Protein AF-A0A699YI08-F1 (afdb_monomer)

InterPro domains:
  IPR038052 Chaperonin-like RbcX superfamily [G3DSA:1.10.1200.210] (1-98)

Sequence (98 aa):
MYQWLFLYLKEHPIPLSGNWDEVSGEVFLRTMMSKPEETARVGHVTQELFRNATTIGVEPRALAQRIMDIRVQLSREFIQELTCVEQENSLLLRETLH

Mean predicted aligned error: 8.04 Å

Foldseek 3Di:
DVVVVVVLCVVQPQDCDDDPCRNVCVVVLVVLLPDQKDWDFDDDDPDPPCPVGDTDIDRSNVVSVVVVVVVVVVVVVVVVVVVCVVVVVVVVVVVVVD

pLDDT: mean 86.09, std 15.64, range [46.12, 98.12]

Nearest PDB structures (foldseek):
  6hix-assembly1_BL  TM=5.225E-01  e=7.111E+00  Trypanosoma brucei brucei
  6f41-assembly1_O  TM=3.293E-01  e=4.447E+00  Saccharomyces cerevisiae S288C

Secondary structure (DSSP, 8-state):
-HHHHHHHHHHSPPPSSS-HHHHTTHHHHHHHHHSPPEEEEP-----TT--S--EEEE-HHHHHHHHHHHHHHHHHHHHHHHTTHHHHHHHHHHHH--

Radius of gyration: 21.06 Å; Cα contacts (8 Å, |Δi|>4): 63; chains: 1; bounding box: 52×26×57 Å

Organism: Haematococcus lacustris (NCBI:txid44745)

Structure (mmCIF, N/CA/C/O backbone):
data_AF-A0A699YI08-F1
#
_entry.id   AF-A0A699YI08-F1
#
loop_
_atom_site.group_PDB
_atom_site.id
_atom_site.type_symbol
_atom_site.label_atom_id
_atom_site.label_alt_id
_atom_site.label_comp_id
_atom_site.label_asym_id
_atom_site.label_entity_id
_atom_site.label_seq_id
_atom_site.pdbx_PDB_ins_code
_atom_site.Cartn_x
_atom_site.Cartn_y
_atom_site.Cartn_z
_atom_site.occupancy
_atom_site.B_iso_or_equiv
_atom_site.auth_seq_id
_atom_site.auth_comp_id
_atom_site.auth_asym_id
_atom_site.auth_atom_id
_atom_site.pdbx_PDB_model_num
ATOM 1 N N . MET A 1 1 ? 17.828 3.899 -7.837 1.00 59.03 1 MET A N 1
ATOM 2 C CA . MET A 1 1 ? 16.597 3.228 -7.359 1.00 59.03 1 MET A CA 1
ATOM 3 C C . MET A 1 1 ? 15.639 4.193 -6.653 1.00 59.03 1 MET A C 1
ATOM 5 O O . MET A 1 1 ? 14.621 4.499 -7.251 1.00 59.03 1 MET A O 1
ATOM 9 N N . TYR A 1 2 ? 15.953 4.737 -5.463 1.00 74.25 2 TYR A N 1
ATOM 10 C CA . TYR A 1 2 ? 15.043 5.651 -4.731 1.00 74.25 2 TYR A CA 1
ATOM 11 C C . TYR A 1 2 ? 14.604 6.884 -5.537 1.00 74.25 2 TYR A C 1
ATOM 13 O O . TYR A 1 2 ? 13.425 7.217 -5.560 1.00 74.25 2 TYR A O 1
ATOM 21 N N . GLN A 1 3 ? 15.532 7.511 -6.265 1.00 81.19 3 GLN A N 1
ATOM 22 C CA . GLN A 1 3 ? 15.219 8.650 -7.132 1.00 81.19 3 GLN A CA 1
ATOM 23 C C . GLN A 1 3 ? 14.252 8.288 -8.270 1.00 81.19 3 GLN A C 1
ATOM 25 O O . GLN A 1 3 ? 13.369 9.077 -8.583 1.00 81.19 3 GLN A O 1
ATOM 30 N N . TRP A 1 4 ? 14.387 7.094 -8.860 1.00 87.25 4 TRP A N 1
ATOM 31 C CA . TRP A 1 4 ? 13.487 6.639 -9.925 1.00 87.25 4 TRP A CA 1
ATOM 32 C C . TRP A 1 4 ? 12.071 6.439 -9.389 1.00 87.25 4 TRP A C 1
ATOM 34 O O . TRP A 1 4 ? 11.138 6.995 -9.949 1.00 87.25 4 TRP A O 1
ATOM 44 N N . LEU A 1 5 ? 11.915 5.738 -8.258 1.00 87.38 5 LEU A N 1
ATOM 45 C CA . LEU A 1 5 ? 10.595 5.511 -7.658 1.00 87.38 5 LEU A CA 1
ATOM 46 C C . LEU A 1 5 ? 9.923 6.830 -7.253 1.00 87.38 5 LEU A C 1
ATOM 48 O O . LEU A 1 5 ? 8.722 6.991 -7.432 1.00 87.38 5 LEU A O 1
ATOM 52 N N . PHE A 1 6 ? 10.695 7.793 -6.749 1.00 88.06 6 PHE A N 1
ATOM 53 C CA . PHE A 1 6 ? 10.180 9.118 -6.412 1.00 88.06 6 PHE A CA 1
ATOM 54 C C . PHE A 1 6 ? 9.683 9.894 -7.639 1.00 88.06 6 PHE A C 1
ATOM 56 O O . PHE A 1 6 ? 8.615 10.500 -7.587 1.00 88.06 6 PHE A O 1
ATOM 63 N N . LEU A 1 7 ? 10.437 9.879 -8.743 1.00 89.69 7 LEU A N 1
ATOM 64 C CA . LEU A 1 7 ? 9.999 10.490 -10.003 1.00 89.69 7 LEU A CA 1
ATOM 65 C C . LEU A 1 7 ? 8.765 9.772 -10.558 1.00 89.69 7 LEU A C 1
ATOM 67 O O . LEU A 1 7 ? 7.791 10.425 -10.916 1.00 89.69 7 LEU A O 1
ATOM 71 N N . TYR A 1 8 ? 8.766 8.441 -10.511 1.00 90.69 8 TYR A N 1
ATOM 72 C CA . TYR A 1 8 ? 7.640 7.618 -10.931 1.00 90.69 8 TYR A CA 1
ATOM 73 C C . TYR A 1 8 ? 6.358 7.949 -10.158 1.00 90.69 8 TYR A C 1
ATOM 75 O O . TYR A 1 8 ? 5.304 8.121 -10.756 1.00 90.69 8 TYR A O 1
ATOM 83 N N . LEU A 1 9 ? 6.439 8.091 -8.831 1.00 91.75 9 LEU A N 1
ATOM 84 C CA . LEU A 1 9 ? 5.298 8.467 -7.986 1.00 91.75 9 LEU A CA 1
ATOM 85 C C . LEU A 1 9 ? 4.762 9.869 -8.297 1.00 91.75 9 LEU A C 1
ATOM 87 O O . LEU A 1 9 ? 3.570 10.111 -8.140 1.00 91.75 9 LEU A O 1
ATOM 91 N N . LYS A 1 10 ? 5.623 10.796 -8.735 1.00 91.38 10 LYS A N 1
ATOM 92 C CA . LYS A 1 10 ? 5.188 12.131 -9.171 1.00 91.38 10 LYS A CA 1
ATOM 93 C C . LYS A 1 10 ? 4.435 12.091 -10.497 1.00 91.38 10 LYS A C 1
ATOM 95 O O . LYS A 1 10 ? 3.480 12.840 -10.660 1.00 91.38 10 LYS A O 1
ATOM 100 N N . GLU A 1 11 ? 4.876 11.253 -11.429 1.00 91.81 11 GLU A N 1
ATOM 101 C CA . GLU A 1 11 ? 4.241 11.090 -12.744 1.00 91.81 11 GLU A CA 1
ATOM 102 C C . GLU A 1 11 ? 2.965 10.238 -12.673 1.00 91.81 11 GLU A C 1
ATOM 104 O O . GLU A 1 11 ? 2.024 10.456 -13.434 1.00 91.81 11 GLU A O 1
ATOM 109 N N . HIS A 1 12 ? 2.916 9.300 -11.728 1.00 91.38 12 HIS A N 1
ATOM 110 C CA . HIS A 1 12 ? 1.817 8.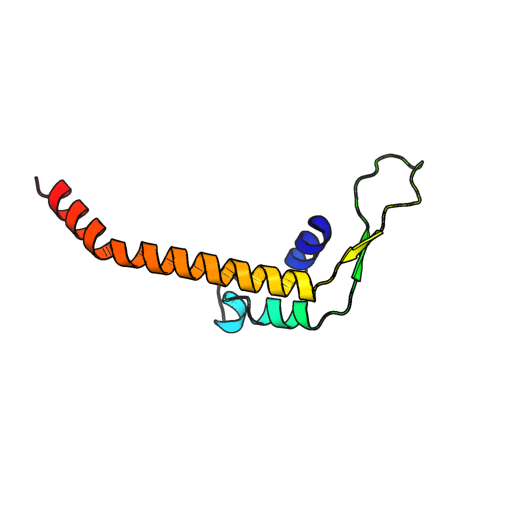364 -11.518 1.00 91.38 12 HIS A CA 1
ATOM 111 C C . HIS A 1 12 ? 1.348 8.403 -10.052 1.00 91.38 12 HIS A C 1
ATOM 113 O O . HIS A 1 12 ? 1.609 7.459 -9.299 1.00 91.38 12 HIS A O 1
ATOM 119 N N . PRO A 1 13 ? 0.688 9.488 -9.609 1.00 93.00 13 PRO A N 1
ATOM 120 C CA . PRO A 1 13 ? 0.224 9.602 -8.232 1.00 93.00 13 PRO A CA 1
ATOM 121 C C . PRO A 1 13 ? -0.898 8.600 -7.933 1.00 93.00 13 PRO A C 1
ATOM 123 O O . PRO A 1 13 ? -1.758 8.340 -8.774 1.00 93.00 13 PRO A O 1
ATOM 126 N N . ILE A 1 14 ? -0.915 8.077 -6.705 1.00 94.06 14 ILE A N 1
ATOM 127 C CA . ILE A 1 14 ? -2.042 7.296 -6.182 1.00 94.06 14 ILE A CA 1
ATOM 128 C C . ILE A 1 14 ? -3.054 8.291 -5.591 1.00 94.06 14 ILE A C 1
ATOM 130 O O . ILE A 1 14 ? -2.683 9.056 -4.694 1.00 94.06 14 ILE A O 1
ATOM 134 N N . PRO A 1 15 ? -4.301 8.343 -6.089 1.00 94.81 15 PRO A N 1
ATOM 135 C 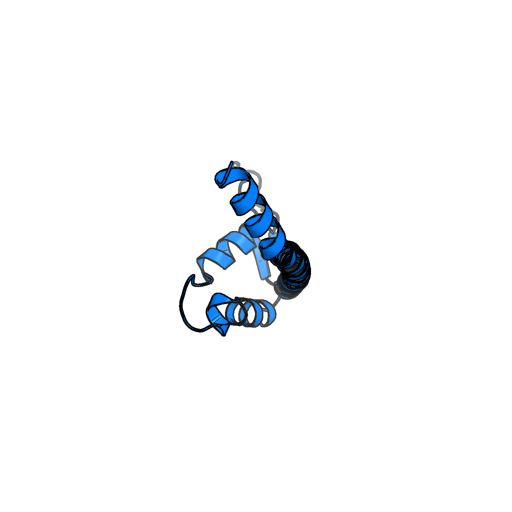CA . PRO A 1 15 ? -5.298 9.284 -5.596 1.00 94.81 15 PRO A CA 1
ATOM 136 C C . PRO A 1 15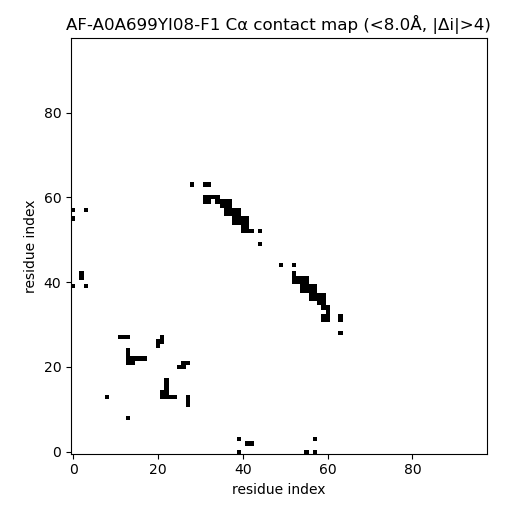 ? -5.768 8.922 -4.181 1.00 94.81 15 PRO A C 1
ATOM 138 O O . PRO A 1 15 ? -5.847 7.753 -3.814 1.00 94.81 15 PRO A O 1
ATOM 141 N N . LEU A 1 16 ? -6.117 9.941 -3.390 1.00 93.62 16 LEU A N 1
ATOM 142 C CA . LEU A 1 16 ? -6.620 9.767 -2.018 1.00 93.62 16 LEU A CA 1
ATOM 143 C C . LEU A 1 16 ? -8.116 9.418 -1.962 1.00 93.62 16 LEU A C 1
ATOM 145 O O . LEU A 1 16 ? -8.607 8.951 -0.938 1.00 93.62 16 LEU A O 1
ATOM 149 N N . SER A 1 17 ? -8.852 9.677 -3.042 1.00 95.31 17 SER A N 1
ATOM 150 C CA . SER A 1 17 ? -10.284 9.412 -3.170 1.00 95.31 17 SER A CA 1
ATOM 151 C C . SER A 1 17 ? -10.638 9.123 -4.628 1.00 95.31 17 SER A C 1
ATOM 153 O O . SER A 1 17 ? -9.935 9.564 -5.537 1.00 95.31 17 SER A O 1
ATOM 155 N N . GLY A 1 18 ? -11.717 8.373 -4.856 1.00 93.62 18 GLY A N 1
ATOM 156 C CA . GLY A 1 18 ? -12.131 7.953 -6.194 1.00 93.62 18 GLY A CA 1
ATOM 157 C C . GLY A 1 18 ? -12.553 6.492 -6.224 1.00 93.62 18 GLY A C 1
ATOM 158 O O . GLY A 1 18 ? -13.046 5.962 -5.225 1.00 93.62 18 GLY A O 1
ATOM 159 N N . ASN A 1 19 ? -12.369 5.848 -7.377 1.00 94.62 19 ASN A N 1
ATOM 160 C CA . ASN A 1 19 ? -12.660 4.429 -7.511 1.00 94.62 19 ASN A CA 1
ATOM 161 C C . ASN A 1 19 ? -11.673 3.604 -6.667 1.00 94.62 19 ASN A C 1
ATOM 163 O O . ASN A 1 19 ? -10.491 3.938 -6.565 1.00 94.62 19 ASN A O 1
ATOM 167 N N . TRP A 1 20 ? -12.148 2.515 -6.065 1.00 91.69 20 TRP A N 1
ATOM 168 C CA . TRP A 1 20 ? -11.340 1.695 -5.165 1.00 91.69 20 TRP A CA 1
ATOM 169 C C . TRP A 1 20 ? -10.088 1.133 -5.847 1.00 91.69 20 TRP A C 1
ATOM 171 O O . TRP A 1 20 ? -9.016 1.128 -5.247 1.00 91.69 20 TRP A O 1
ATOM 181 N N . ASP A 1 21 ? -10.179 0.736 -7.114 1.00 92.81 21 ASP A N 1
ATOM 182 C CA . ASP A 1 21 ? -9.037 0.203 -7.873 1.00 92.81 21 ASP A CA 1
ATOM 183 C C . ASP A 1 21 ? -7.919 1.247 -8.063 1.00 92.81 21 ASP A C 1
ATOM 185 O O . ASP A 1 21 ? -6.737 0.915 -8.190 1.00 92.81 21 ASP A O 1
ATOM 189 N N . GLU A 1 22 ? -8.273 2.531 -8.052 1.00 91.75 22 GLU A N 1
ATOM 190 C CA . GLU A 1 22 ? -7.319 3.633 -8.141 1.00 91.75 22 GLU A CA 1
ATOM 191 C C . GLU A 1 22 ? -6.717 3.930 -6.764 1.00 91.75 22 GLU A C 1
ATOM 193 O O . GLU A 1 22 ? -5.495 3.957 -6.617 1.00 91.75 22 GLU A O 1
ATOM 198 N N . VAL A 1 23 ? -7.570 4.082 -5.745 1.00 93.88 23 VAL A N 1
ATOM 199 C CA . VAL A 1 23 ? -7.170 4.435 -4.369 1.00 93.88 23 VAL A CA 1
ATOM 200 C C . VAL A 1 23 ? -6.351 3.325 -3.706 1.00 93.88 23 VAL A C 1
ATOM 202 O O . VAL A 1 23 ? -5.381 3.594 -3.002 1.00 93.88 23 VAL A O 1
ATOM 205 N N . SER A 1 24 ? -6.684 2.062 -3.969 1.00 93.19 24 SER A N 1
ATOM 206 C CA . SER A 1 24 ? -5.927 0.898 -3.485 1.00 93.19 24 SER A CA 1
ATOM 207 C C . SER A 1 24 ? -4.542 0.752 -4.136 1.00 93.19 24 SER A C 1
ATOM 209 O O . SER A 1 24 ? -3.742 -0.100 -3.729 1.00 93.19 24 SER A O 1
ATOM 211 N N . GLY A 1 25 ? -4.253 1.552 -5.169 1.00 94.25 25 GLY A N 1
ATOM 212 C CA . GLY A 1 25 ? -3.027 1.475 -5.952 1.00 94.25 25 GLY A CA 1
ATOM 213 C C . GLY A 1 25 ? -2.991 0.298 -6.930 1.00 94.25 25 GLY A C 1
ATOM 214 O O . GLY A 1 25 ? -1.919 -0.032 -7.440 1.00 94.25 25 GLY A O 1
ATOM 215 N N . GLU A 1 26 ? -4.120 -0.357 -7.222 1.00 94.69 26 GLU A N 1
ATOM 216 C CA . GLU A 1 26 ? -4.155 -1.462 -8.184 1.00 94.69 26 GLU A CA 1
ATOM 217 C C . GLU A 1 26 ? -3.800 -0.991 -9.600 1.00 94.69 26 GLU A C 1
ATOM 219 O O . GLU A 1 26 ? -2.934 -1.583 -10.251 1.00 94.69 26 GLU A O 1
ATOM 224 N N . VAL A 1 27 ? -4.388 0.118 -10.053 1.00 93.75 27 VAL A N 1
ATOM 225 C CA . VAL A 1 27 ? -4.058 0.728 -11.354 1.00 93.75 27 VAL A CA 1
ATOM 226 C C . VAL A 1 27 ? -2.576 1.128 -11.421 1.00 93.75 27 VAL A C 1
ATOM 228 O O . VAL A 1 27 ? -1.901 0.877 -12.426 1.00 93.75 27 VAL A O 1
ATOM 231 N N . PHE A 1 28 ? -2.039 1.677 -10.327 1.00 94.94 28 PHE A N 1
ATOM 232 C CA . PHE A 1 28 ? -0.625 2.039 -10.201 1.00 94.94 28 PHE A CA 1
ATOM 233 C C . PHE A 1 28 ? 0.292 0.821 -10.385 1.00 94.94 28 PHE A C 1
ATOM 235 O O . PHE A 1 28 ? 1.224 0.854 -11.195 1.00 94.94 28 PHE A O 1
ATOM 242 N N . LEU A 1 29 ? 0.000 -0.281 -9.687 1.00 95.75 29 LEU A N 1
ATOM 243 C CA . LEU A 1 29 ? 0.788 -1.512 -9.761 1.00 95.75 29 LEU A CA 1
ATOM 244 C C . LEU A 1 29 ? 0.677 -2.186 -11.129 1.00 95.75 29 LEU A C 1
ATOM 246 O O . LEU A 1 29 ? 1.695 -2.613 -11.672 1.00 95.75 29 LEU A O 1
ATOM 250 N N . ARG A 1 30 ? -0.523 -2.246 -11.724 1.00 94.81 30 ARG A N 1
ATOM 251 C CA . ARG A 1 30 ? -0.721 -2.785 -13.083 1.00 94.81 30 ARG A CA 1
ATOM 252 C C . ARG A 1 30 ? 0.130 -2.030 -14.102 1.00 94.81 30 ARG A C 1
ATOM 254 O O . ARG A 1 30 ? 0.815 -2.652 -14.913 1.00 94.81 30 ARG A O 1
ATOM 261 N N . THR A 1 31 ? 0.153 -0.703 -13.999 1.00 93.50 31 THR A N 1
ATOM 262 C CA . THR A 1 31 ? 0.978 0.156 -14.856 1.00 93.50 31 THR A CA 1
ATOM 263 C C . THR A 1 31 ? 2.466 -0.119 -14.641 1.00 93.50 31 THR A C 1
ATOM 265 O O . THR A 1 31 ? 3.188 -0.364 -15.608 1.00 93.50 31 THR A O 1
ATOM 268 N N . MET A 1 32 ? 2.925 -0.177 -13.387 1.00 93.62 32 MET A N 1
ATOM 269 C CA . MET A 1 32 ? 4.333 -0.431 -13.063 1.00 93.62 32 MET A CA 1
ATOM 270 C C . MET A 1 32 ? 4.803 -1.815 -13.541 1.00 93.62 32 MET A C 1
ATOM 272 O O . MET A 1 32 ? 5.891 -1.935 -14.097 1.00 93.62 32 MET A O 1
ATOM 276 N N . MET A 1 33 ? 3.978 -2.856 -13.400 1.00 93.69 33 MET A N 1
ATOM 277 C CA . MET A 1 33 ? 4.298 -4.211 -13.870 1.00 93.69 33 MET A CA 1
ATOM 278 C C . MET A 1 33 ? 4.346 -4.323 -15.401 1.00 93.69 33 MET A C 1
ATOM 280 O O . MET A 1 33 ? 5.090 -5.139 -15.949 1.00 93.69 33 MET A O 1
ATOM 284 N N . SER A 1 34 ? 3.563 -3.506 -16.106 1.00 92.62 34 SER A N 1
ATOM 285 C CA . SER A 1 34 ? 3.538 -3.507 -17.572 1.00 92.62 34 SER A CA 1
ATOM 286 C C . SER A 1 34 ? 4.792 -2.892 -18.203 1.00 92.62 34 SER A C 1
ATOM 288 O O . SER A 1 34 ? 5.071 -3.137 -19.378 1.00 92.62 34 SER A O 1
ATOM 290 N N . LYS A 1 35 ? 5.579 -2.130 -17.433 1.00 89.38 35 LYS A N 1
ATOM 291 C CA . LYS A 1 35 ? 6.750 -1.423 -17.949 1.00 89.38 35 LYS A CA 1
ATOM 292 C C . LYS A 1 35 ? 7.929 -2.362 -18.236 1.00 89.38 35 LYS A C 1
ATOM 294 O O . LYS A 1 35 ? 8.123 -3.350 -17.518 1.00 89.38 35 LYS A O 1
ATOM 299 N N . PRO A 1 36 ? 8.705 -2.079 -19.299 1.00 90.12 36 PRO A N 1
ATOM 300 C CA . PRO A 1 36 ? 9.983 -2.737 -19.533 1.00 90.12 36 PRO A CA 1
ATOM 301 C C . PRO A 1 36 ? 11.023 -2.279 -18.500 1.00 90.12 36 PRO A C 1
ATOM 303 O O . PRO A 1 36 ? 10.776 -1.375 -17.704 1.00 90.12 36 PRO A O 1
ATOM 306 N N . GLU A 1 37 ? 12.192 -2.908 -18.517 1.00 86.75 37 GLU A N 1
ATOM 307 C CA . GLU A 1 37 ? 13.344 -2.452 -17.740 1.00 86.75 37 GLU A CA 1
ATOM 308 C C . GLU A 1 37 ? 13.763 -1.042 -18.174 1.00 86.75 37 GLU A C 1
ATOM 310 O O . GLU A 1 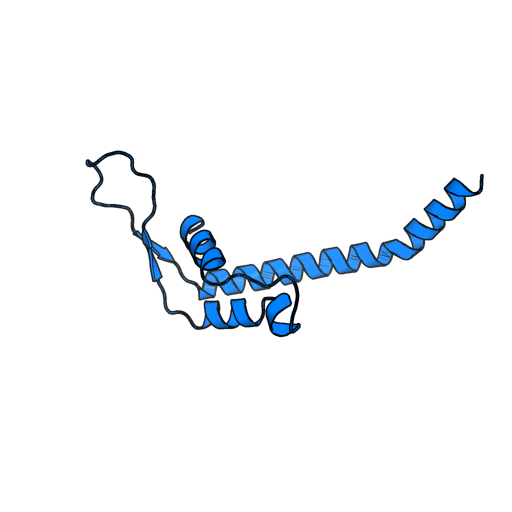37 ? 13.764 -0.714 -19.363 1.00 86.75 37 GLU A O 1
ATOM 315 N N . GLU A 1 38 ? 14.111 -0.198 -17.204 1.00 84.38 38 GLU A N 1
ATOM 316 C CA . GLU A 1 38 ? 14.449 1.205 -17.436 1.00 84.38 38 GLU A CA 1
ATOM 317 C C . GLU A 1 38 ? 15.840 1.520 -16.875 1.00 84.38 38 GLU A C 1
ATOM 319 O O . GLU A 1 38 ? 16.213 1.079 -15.791 1.00 84.38 38 GLU A O 1
ATOM 324 N N . THR A 1 39 ? 16.626 2.338 -17.575 1.00 77.62 39 THR A N 1
ATOM 325 C CA . THR A 1 39 ? 17.890 2.858 -17.035 1.00 77.62 39 THR A CA 1
ATOM 326 C C . THR A 1 39 ? 17.654 4.205 -16.363 1.00 77.62 39 THR A C 1
ATOM 328 O O . THR A 1 39 ? 17.319 5.183 -17.032 1.00 77.62 39 THR A O 1
ATOM 331 N N . ALA A 1 40 ? 17.878 4.290 -15.054 1.00 70.38 40 ALA A N 1
ATOM 332 C CA . ALA A 1 40 ? 17.767 5.536 -14.306 1.00 70.38 40 ALA A CA 1
ATOM 333 C C . ALA A 1 40 ? 19.143 6.187 -14.115 1.00 70.38 40 ALA A C 1
ATOM 335 O O . ALA A 1 40 ? 20.101 5.541 -13.681 1.00 70.38 40 ALA A O 1
ATOM 336 N N . ARG A 1 41 ? 19.240 7.494 -14.381 1.00 65.19 41 ARG A N 1
ATOM 337 C CA . ARG A 1 41 ? 20.418 8.286 -13.998 1.00 65.19 41 ARG A CA 1
ATOM 338 C C . ARG A 1 41 ? 20.397 8.530 -12.491 1.00 65.19 41 ARG A C 1
ATOM 340 O O . ARG A 1 41 ? 19.369 8.924 -11.945 1.00 65.19 41 ARG A O 1
ATOM 347 N N . VAL A 1 42 ? 21.529 8.324 -11.829 1.00 59.47 42 VAL A N 1
ATOM 348 C CA . VAL A 1 42 ? 21.718 8.710 -10.425 1.00 59.47 42 VAL A CA 1
ATOM 349 C C . VAL A 1 42 ? 22.196 10.164 -10.383 1.00 59.47 42 VAL A C 1
ATOM 351 O O . VAL A 1 42 ? 23.247 10.474 -10.937 1.00 59.47 42 VAL A O 1
ATOM 354 N N . GLY A 1 43 ? 21.436 11.068 -9.759 1.00 56.50 43 GLY A N 1
ATOM 355 C CA . GLY A 1 43 ? 21.906 12.410 -9.369 1.00 56.50 43 GLY A CA 1
ATOM 356 C C . GLY A 1 43 ? 22.054 12.457 -7.845 1.00 56.50 43 GLY A C 1
ATOM 357 O O . GLY A 1 43 ? 21.209 11.920 -7.143 1.00 56.50 43 GLY A O 1
ATOM 358 N N . HIS A 1 44 ? 23.100 13.010 -7.234 1.00 47.09 44 HIS A N 1
ATOM 359 C CA . HIS A 1 44 ? 23.876 14.199 -7.571 1.00 47.09 44 HIS A CA 1
ATOM 360 C C . HIS A 1 44 ? 25.373 13.894 -7.728 1.00 47.09 44 HIS A C 1
ATOM 362 O O . HIS A 1 44 ? 25.985 13.364 -6.806 1.00 47.09 44 HIS A O 1
ATOM 368 N N . VAL A 1 45 ? 25.990 14.338 -8.825 1.00 48.19 45 VAL A N 1
ATOM 369 C CA . VAL A 1 45 ? 27.438 14.582 -8.843 1.00 48.19 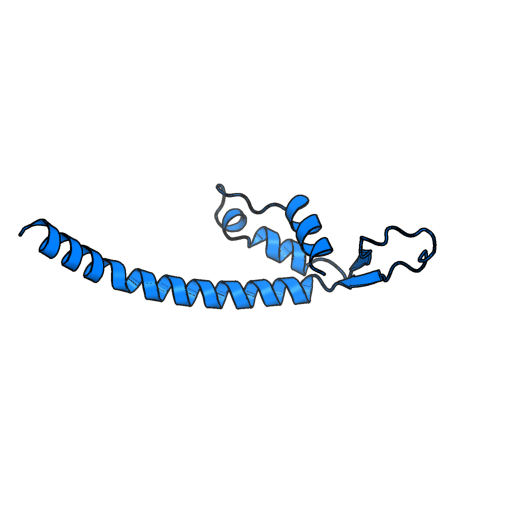45 VAL A CA 1
ATOM 370 C C . VAL A 1 45 ? 27.655 16.043 -9.208 1.00 48.19 45 VAL A C 1
ATOM 372 O O . VAL A 1 45 ? 27.489 16.446 -10.352 1.00 48.19 45 VAL A O 1
ATOM 375 N N . THR A 1 46 ? 27.989 16.855 -8.211 1.00 51.78 46 THR A N 1
ATOM 376 C CA . THR A 1 46 ? 28.317 18.287 -8.317 1.00 51.78 46 THR A CA 1
ATOM 377 C C . THR A 1 46 ? 29.701 18.546 -8.923 1.00 51.78 46 THR A C 1
ATOM 379 O O . THR A 1 46 ? 30.314 19.575 -8.661 1.00 51.78 46 THR A O 1
ATOM 382 N N . GLN A 1 47 ? 30.226 17.639 -9.745 1.00 46.12 47 GLN A N 1
ATOM 383 C CA . GLN A 1 47 ? 31.513 17.824 -10.406 1.00 46.12 47 GLN A CA 1
ATOM 384 C C . GLN A 1 47 ? 31.427 17.386 -11.862 1.00 46.12 47 GLN A C 1
ATOM 386 O O . GLN A 1 47 ? 31.182 16.218 -12.161 1.00 46.12 47 GLN A O 1
ATOM 391 N N . GLU A 1 48 ? 31.725 18.322 -12.764 1.00 52.22 48 GLU A N 1
ATOM 392 C CA . GLU A 1 48 ? 31.876 18.108 -14.211 1.00 52.22 48 GLU A CA 1
ATOM 393 C C . GLU A 1 48 ? 32.928 17.037 -14.581 1.00 52.22 48 GLU A C 1
ATOM 395 O O . GLU A 1 48 ? 33.056 16.661 -15.744 1.00 52.22 48 GLU A O 1
ATOM 400 N N . LEU A 1 49 ?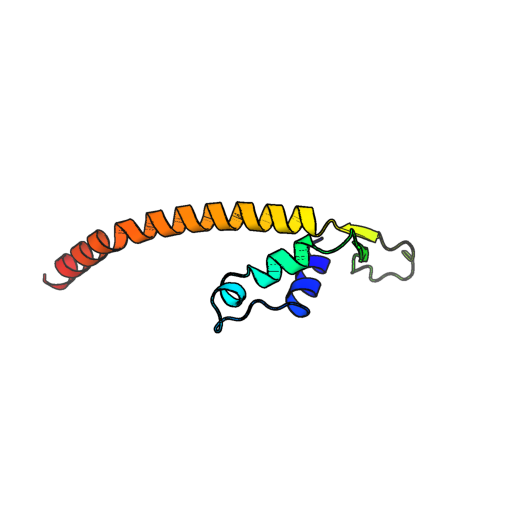 33.646 16.496 -13.591 1.00 52.06 49 LEU A N 1
ATOM 401 C CA . LEU A 1 49 ? 34.660 15.451 -13.723 1.00 52.06 49 LEU A CA 1
ATOM 402 C C . LEU A 1 49 ? 34.091 14.021 -13.806 1.00 52.06 49 LEU A C 1
ATOM 404 O O . LEU A 1 49 ? 34.809 13.118 -14.227 1.00 52.06 49 LEU A O 1
ATOM 408 N N . PHE A 1 50 ? 32.811 13.795 -13.485 1.00 51.81 50 PHE A N 1
ATOM 409 C CA . PHE A 1 50 ? 32.180 12.467 -13.562 1.00 51.81 50 PHE A CA 1
ATOM 410 C C . PHE A 1 50 ? 31.044 12.435 -14.592 1.00 51.81 50 PHE A C 1
ATOM 412 O O . PHE A 1 50 ? 29.891 12.144 -14.281 1.00 51.81 50 PHE A O 1
ATOM 419 N N . ARG A 1 51 ? 31.371 12.704 -15.864 1.00 48.81 51 ARG A N 1
ATOM 420 C CA . ARG A 1 51 ? 30.443 12.518 -17.001 1.00 48.81 51 ARG A CA 1
ATOM 421 C C . ARG A 1 51 ? 29.973 11.068 -17.183 1.00 48.81 51 ARG A C 1
ATOM 423 O O . ARG A 1 51 ? 28.970 10.839 -17.853 1.00 48.81 51 ARG A O 1
ATOM 430 N N . ASN A 1 52 ? 30.638 10.112 -16.540 1.00 49.09 52 ASN A N 1
ATOM 431 C CA . ASN A 1 52 ? 30.229 8.711 -16.471 1.00 49.09 52 ASN A CA 1
ATOM 432 C C . ASN A 1 52 ? 29.203 8.516 -15.346 1.00 49.09 52 ASN A C 1
ATOM 434 O O . ASN A 1 52 ? 29.415 7.701 -14.449 1.00 49.09 52 ASN A O 1
ATOM 438 N N . ALA A 1 53 ? 28.131 9.316 -15.351 1.00 54.34 53 ALA A N 1
ATOM 439 C CA . ALA A 1 53 ? 27.042 9.192 -14.393 1.00 54.34 53 ALA A CA 1
ATOM 440 C C . ALA A 1 53 ? 26.596 7.727 -14.343 1.00 54.34 53 ALA A C 1
ATOM 442 O O . ALA A 1 53 ? 26.199 7.164 -15.363 1.00 54.34 53 ALA A O 1
ATOM 443 N N . THR A 1 54 ? 26.708 7.107 -13.171 1.00 61.09 54 THR A N 1
ATOM 444 C CA . THR A 1 54 ? 26.384 5.700 -12.958 1.00 61.09 54 THR A CA 1
ATOM 445 C C . THR A 1 54 ? 24.904 5.507 -13.277 1.00 61.09 54 THR A C 1
ATOM 447 O O . THR A 1 54 ? 24.026 5.900 -12.509 1.00 61.09 54 THR A O 1
ATOM 450 N N . THR A 1 55 ? 24.600 4.973 -14.456 1.00 66.44 55 THR A N 1
ATOM 451 C CA . THR A 1 55 ? 23.244 4.559 -14.807 1.00 66.44 55 THR A CA 1
ATOM 452 C C . THR A 1 55 ? 22.955 3.272 -14.060 1.00 66.44 55 THR A C 1
ATOM 454 O O . THR A 1 55 ? 23.702 2.303 -14.188 1.00 66.44 55 THR A O 1
ATOM 457 N N . ILE A 1 56 ? 21.888 3.260 -13.270 1.00 75.06 56 ILE A N 1
ATOM 458 C CA . ILE A 1 56 ? 21.429 2.052 -12.590 1.00 75.06 56 ILE A CA 1
ATOM 459 C C . ILE A 1 56 ? 20.263 1.486 -13.395 1.00 75.06 56 ILE A C 1
ATOM 461 O O . ILE A 1 56 ? 19.316 2.214 -13.699 1.00 75.06 56 ILE A O 1
ATOM 465 N N . GLY A 1 57 ? 20.333 0.196 -13.726 1.00 79.81 57 GLY A N 1
ATOM 466 C CA . GLY A 1 57 ? 19.185 -0.549 -14.234 1.00 79.81 57 GLY A CA 1
ATOM 467 C C . GLY A 1 57 ? 18.115 -0.644 -13.151 1.00 79.81 57 GLY A C 1
ATOM 468 O O . GLY A 1 57 ? 18.401 -0.993 -12.005 1.00 79.81 57 GLY A O 1
ATOM 469 N N . VAL A 1 58 ? 16.895 -0.265 -13.494 1.00 85.75 58 VAL A N 1
ATOM 470 C CA . VAL A 1 58 ? 15.719 -0.391 -12.647 1.00 85.75 58 VAL A CA 1
ATOM 471 C C . VAL A 1 58 ? 14.791 -1.398 -13.301 1.00 85.75 58 VAL A C 1
ATOM 473 O O . VAL A 1 58 ? 14.502 -1.305 -14.490 1.00 85.75 58 VAL A O 1
ATOM 476 N N . GLU A 1 59 ? 14.303 -2.335 -12.496 1.00 90.94 59 GLU A N 1
ATOM 477 C CA . GLU A 1 59 ? 13.309 -3.324 -12.895 1.00 90.94 59 GLU A CA 1
ATOM 478 C C . GLU A 1 59 ? 11.962 -2.962 -12.244 1.00 90.94 59 GLU A C 1
ATOM 480 O O . GLU A 1 59 ? 11.722 -3.318 -11.082 1.00 90.94 59 GLU A O 1
ATOM 485 N N . PRO A 1 60 ? 11.060 -2.244 -12.946 1.00 92.81 60 PRO A N 1
ATOM 486 C CA . PRO A 1 60 ? 9.775 -1.819 -12.385 1.00 92.81 60 PRO A CA 1
ATOM 487 C C . PRO A 1 60 ? 8.937 -2.988 -11.866 1.00 92.81 60 PRO A C 1
ATOM 489 O O . PRO A 1 60 ? 8.283 -2.875 -10.834 1.00 92.81 60 PRO A O 1
ATOM 492 N N . ARG A 1 61 ? 9.012 -4.146 -12.532 1.00 93.62 61 ARG A N 1
ATOM 493 C CA . ARG A 1 61 ? 8.315 -5.372 -12.120 1.00 93.62 61 ARG A CA 1
ATOM 494 C C . ARG A 1 61 ? 8.790 -5.893 -10.771 1.00 93.62 61 ARG A C 1
ATOM 496 O O . ARG A 1 61 ? 7.960 -6.204 -9.923 1.00 93.62 61 ARG A O 1
ATOM 503 N N . ALA A 1 62 ? 10.104 -5.950 -10.554 1.00 92.00 62 ALA A N 1
ATOM 504 C CA . ALA A 1 62 ? 10.669 -6.389 -9.282 1.00 92.00 62 ALA A CA 1
ATOM 505 C C . ALA A 1 62 ? 10.291 -5.424 -8.145 1.00 92.00 62 ALA A C 1
ATOM 507 O O . ALA A 1 62 ? 9.964 -5.853 -7.038 1.00 92.00 62 ALA A O 1
ATOM 508 N N . LEU A 1 63 ? 10.264 -4.116 -8.428 1.00 92.81 63 LEU A N 1
ATOM 509 C CA . LEU A 1 63 ? 9.787 -3.111 -7.476 1.00 92.81 63 LEU A CA 1
ATOM 510 C C . LEU A 1 63 ? 8.293 -3.265 -7.169 1.00 92.81 63 LEU A C 1
ATOM 512 O O . LEU A 1 63 ? 7.920 -3.248 -5.997 1.00 92.81 63 LEU A O 1
ATOM 516 N N . ALA A 1 64 ? 7.451 -3.463 -8.184 1.00 94.75 64 ALA A N 1
ATOM 517 C CA . ALA A 1 64 ? 6.022 -3.697 -8.004 1.00 94.75 64 ALA A CA 1
ATOM 518 C C . ALA A 1 64 ? 5.759 -4.950 -7.159 1.00 94.75 64 ALA A C 1
ATOM 520 O O . ALA A 1 64 ? 4.947 -4.896 -6.238 1.00 94.75 64 ALA A O 1
ATOM 521 N N . GLN A 1 65 ? 6.489 -6.044 -7.409 1.00 95.12 65 GLN A N 1
ATOM 522 C CA . GLN A 1 65 ? 6.400 -7.262 -6.603 1.00 95.12 65 GLN A CA 1
ATOM 523 C C . GLN A 1 65 ? 6.727 -6.983 -5.137 1.00 95.12 65 GLN A C 1
ATOM 525 O O . GLN A 1 65 ? 5.950 -7.326 -4.251 1.00 95.12 65 GLN A O 1
ATOM 530 N N . ARG A 1 66 ? 7.818 -6.258 -4.880 1.00 95.56 66 ARG A N 1
ATOM 531 C CA . ARG A 1 66 ? 8.203 -5.887 -3.518 1.00 95.56 66 ARG A CA 1
ATOM 532 C C . ARG A 1 66 ? 7.155 -5.008 -2.828 1.00 95.56 66 ARG A C 1
ATOM 534 O O . ARG A 1 66 ? 6.902 -5.192 -1.642 1.00 95.56 66 ARG A O 1
ATOM 541 N N . ILE A 1 67 ? 6.529 -4.073 -3.547 1.00 95.31 67 ILE A N 1
ATOM 542 C CA . ILE A 1 67 ? 5.422 -3.260 -3.012 1.00 95.31 67 ILE A CA 1
ATOM 543 C C . ILE A 1 67 ? 4.217 -4.149 -2.679 1.00 95.31 67 ILE A C 1
ATOM 545 O O . ILE A 1 67 ? 3.602 -3.968 -1.629 1.00 95.31 67 ILE A O 1
ATOM 549 N N . MET A 1 68 ? 3.891 -5.118 -3.541 1.00 96.38 68 MET A N 1
ATOM 550 C CA . MET A 1 68 ? 2.809 -6.074 -3.296 1.00 96.38 68 MET A CA 1
ATOM 551 C C . MET A 1 68 ? 3.058 -6.921 -2.043 1.00 96.38 68 MET A C 1
ATOM 553 O O . MET A 1 68 ? 2.140 -7.087 -1.242 1.00 96.38 68 MET A O 1
ATOM 557 N N . ASP A 1 69 ? 4.285 -7.390 -1.833 1.00 97.69 69 ASP A N 1
ATOM 558 C CA . ASP A 1 69 ? 4.637 -8.174 -0.646 1.00 97.69 69 ASP A CA 1
ATOM 559 C C . ASP A 1 69 ? 4.533 -7.323 0.633 1.00 97.69 69 ASP A C 1
ATOM 561 O O . ASP A 1 69 ? 3.902 -7.733 1.612 1.00 97.69 69 ASP A O 1
ATOM 565 N N . ILE A 1 70 ? 5.072 -6.096 0.604 1.00 97.06 70 ILE A N 1
ATOM 566 C CA . ILE A 1 70 ? 5.023 -5.160 1.739 1.00 97.06 70 ILE A CA 1
ATOM 567 C C . ILE A 1 70 ? 3.577 -4.807 2.094 1.00 97.06 70 ILE A C 1
ATOM 569 O O . ILE A 1 70 ? 3.209 -4.855 3.267 1.00 97.06 70 ILE A O 1
ATOM 573 N N . ARG A 1 71 ? 2.728 -4.475 1.110 1.00 96.38 71 ARG A N 1
ATOM 574 C CA . ARG A 1 71 ? 1.338 -4.096 1.411 1.00 96.38 71 ARG A CA 1
ATOM 575 C C . ARG A 1 71 ? 0.531 -5.261 1.988 1.00 96.38 71 ARG A C 1
ATOM 577 O O . ARG A 1 71 ? -0.357 -5.016 2.798 1.00 96.38 71 ARG A O 1
ATOM 584 N N . VAL A 1 72 ? 0.840 -6.512 1.624 1.00 97.69 72 VAL A N 1
ATOM 585 C CA . VAL A 1 72 ? 0.217 -7.694 2.247 1.00 97.69 72 VAL A CA 1
ATOM 586 C C . VAL A 1 72 ? 0.613 -7.795 3.715 1.00 97.69 72 VAL A C 1
ATOM 588 O O . VAL A 1 72 ? -0.255 -8.019 4.557 1.00 97.69 72 VAL A O 1
ATOM 591 N N . GLN A 1 73 ? 1.898 -7.613 4.029 1.00 98.12 73 GLN A N 1
ATOM 592 C CA . GLN A 1 73 ? 2.371 -7.621 5.411 1.00 98.12 73 GLN A CA 1
ATOM 593 C C . GLN A 1 73 ? 1.692 -6.519 6.237 1.00 98.12 73 GLN A C 1
ATOM 595 O O . GLN A 1 73 ? 1.060 -6.831 7.243 1.00 98.12 73 GLN A O 1
ATOM 600 N N . LEU A 1 74 ? 1.733 -5.268 5.765 1.00 97.44 74 LEU A N 1
ATOM 601 C CA . LEU A 1 74 ? 1.099 -4.134 6.449 1.00 97.44 74 LEU A CA 1
ATOM 602 C C . LEU A 1 74 ? -0.406 -4.347 6.645 1.00 97.44 74 LEU A C 1
ATOM 604 O O . LEU A 1 74 ? -0.934 -4.066 7.713 1.00 97.44 74 LEU A O 1
ATOM 608 N N . SER A 1 75 ? -1.104 -4.892 5.642 1.00 97.19 75 SER A N 1
ATOM 609 C CA . SER A 1 75 ? -2.541 -5.176 5.769 1.00 97.19 75 SER A CA 1
ATOM 610 C C . SER A 1 75 ? -2.828 -6.206 6.862 1.00 97.19 75 SER A C 1
ATOM 612 O O . SER A 1 75 ? -3.824 -6.082 7.565 1.00 97.19 75 SER A O 1
ATOM 614 N N . ARG A 1 76 ? -1.973 -7.225 7.023 1.00 98.06 76 ARG A N 1
ATOM 615 C CA . ARG A 1 76 ? -2.135 -8.235 8.082 1.00 98.06 76 ARG A CA 1
ATOM 616 C C . ARG A 1 76 ? -1.938 -7.633 9.468 1.00 98.06 76 ARG A C 1
ATOM 618 O O . ARG A 1 76 ? -2.755 -7.896 10.344 1.00 98.06 76 ARG A O 1
ATOM 625 N N . GLU A 1 77 ? -0.887 -6.834 9.638 1.00 98.00 77 GLU A N 1
ATOM 626 C CA . GLU A 1 77 ? -0.601 -6.122 10.889 1.00 98.00 77 GLU A CA 1
ATOM 627 C C . GLU A 1 77 ? -1.768 -5.193 11.249 1.00 98.00 77 GLU A C 1
ATOM 629 O O . GLU A 1 77 ? -2.305 -5.268 12.350 1.00 98.00 77 GLU A O 1
ATOM 634 N N . PHE A 1 78 ? -2.259 -4.421 10.277 1.00 97.44 78 PHE A N 1
ATOM 635 C CA . PHE A 1 78 ? -3.372 -3.502 10.488 1.00 97.44 78 PHE A CA 1
ATOM 636 C C . PHE A 1 78 ? -4.684 -4.219 10.832 1.00 97.44 78 PHE A C 1
ATOM 638 O O . PHE A 1 78 ? -5.394 -3.807 11.743 1.00 97.44 78 PHE A O 1
ATOM 645 N N . ILE A 1 79 ? -5.005 -5.331 10.159 1.00 97.88 79 ILE A N 1
ATOM 646 C CA . ILE A 1 79 ? -6.175 -6.154 10.509 1.00 97.88 79 ILE A CA 1
ATOM 647 C C . ILE A 1 79 ? -6.063 -6.665 11.946 1.00 97.88 79 ILE A C 1
ATOM 649 O O . ILE A 1 79 ? -7.055 -6.638 12.670 1.00 97.88 79 ILE A O 1
ATOM 653 N N . GLN A 1 80 ? -4.880 -7.127 12.358 1.00 97.69 80 GLN A N 1
ATOM 654 C CA . GLN A 1 80 ? -4.656 -7.607 13.717 1.00 97.69 80 GLN A CA 1
ATOM 655 C C . GLN A 1 80 ? -4.886 -6.493 14.745 1.00 97.69 80 GLN A C 1
ATOM 657 O O . GLN A 1 80 ? -5.612 -6.717 15.710 1.00 97.69 80 GLN A O 1
ATOM 662 N N . GLU A 1 81 ? -4.344 -5.296 14.528 1.00 97.50 81 GLU A N 1
ATOM 663 C CA . GLU A 1 81 ? -4.581 -4.143 15.408 1.00 97.50 81 GLU A CA 1
ATOM 664 C C . GLU A 1 81 ? -6.067 -3.773 15.491 1.00 97.50 81 GLU A C 1
ATOM 666 O O . GLU A 1 81 ? -6.595 -3.557 16.580 1.00 97.50 81 GLU A O 1
ATOM 671 N N . LEU A 1 82 ? -6.784 -3.798 14.362 1.00 97.88 82 LEU A N 1
ATOM 672 C CA . LEU A 1 82 ? -8.217 -3.499 14.334 1.00 97.88 82 LEU A CA 1
ATOM 673 C C . LEU A 1 82 ? -9.058 -4.475 15.174 1.00 97.88 82 LEU A C 1
ATOM 675 O O . LEU A 1 82 ? -10.143 -4.102 15.619 1.00 97.88 82 LEU A O 1
ATOM 679 N N . THR A 1 83 ? -8.573 -5.694 15.444 1.00 97.62 83 THR A N 1
ATOM 680 C CA . THR A 1 83 ? -9.276 -6.625 16.346 1.00 97.62 83 THR A CA 1
ATOM 681 C C . THR A 1 83 ? -9.262 -6.181 17.811 1.00 97.62 83 THR A C 1
ATOM 683 O O . THR A 1 83 ? -10.148 -6.572 18.568 1.00 97.62 83 THR A O 1
ATOM 686 N N . CYS A 1 84 ? -8.314 -5.330 18.215 1.00 97.06 84 CYS A N 1
ATOM 687 C CA . CYS A 1 84 ? -8.195 -4.831 19.587 1.00 97.06 84 CYS A CA 1
ATOM 688 C C . CYS A 1 84 ? -9.158 -3.672 19.897 1.00 97.06 84 CYS A C 1
ATOM 690 O O . CYS A 1 84 ? -9.410 -3.386 21.068 1.00 97.06 84 CYS A O 1
ATOM 692 N N . VAL A 1 85 ? -9.739 -3.032 18.875 1.00 98.12 85 VAL A N 1
ATOM 693 C CA . VAL A 1 85 ? -10.519 -1.786 19.010 1.00 98.12 85 VAL A CA 1
ATOM 694 C C . VAL A 1 85 ? -11.701 -1.923 19.975 1.00 98.12 85 VAL A C 1
ATOM 696 O O . VAL A 1 85 ? -11.966 -1.022 20.767 1.00 98.12 85 VAL A O 1
ATOM 699 N N . GLU A 1 86 ? -12.419 -3.048 19.956 1.00 97.81 86 GLU A N 1
ATOM 700 C CA . GLU A 1 86 ? -13.544 -3.277 20.877 1.00 97.81 86 GLU A CA 1
ATOM 701 C C . GLU A 1 86 ? -13.086 -3.319 22.345 1.00 97.81 86 GLU A C 1
ATOM 703 O O . GLU A 1 86 ? -13.721 -2.734 23.233 1.00 97.81 86 GLU A O 1
ATOM 708 N N . GLN A 1 87 ? -11.953 -3.976 22.601 1.00 96.94 87 GLN A N 1
ATOM 709 C CA . GLN A 1 87 ? -11.372 -4.085 23.933 1.00 96.94 87 GLN A CA 1
ATOM 710 C C . GLN A 1 87 ? -10.845 -2.731 24.423 1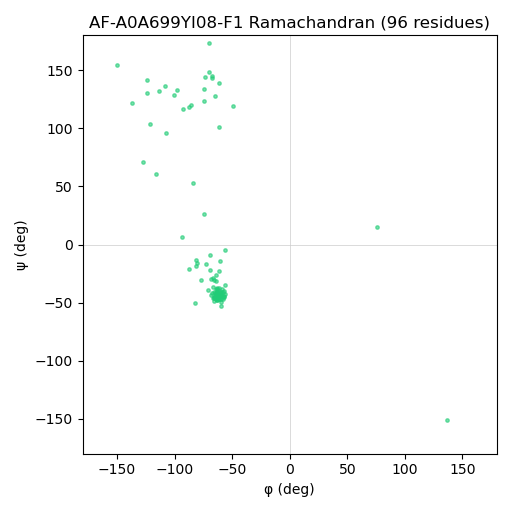.00 96.94 87 GLN A C 1
ATOM 712 O O . GLN A 1 87 ? -11.094 -2.358 25.570 1.00 96.94 87 GLN A O 1
ATOM 717 N N . GLU A 1 88 ? -10.159 -1.98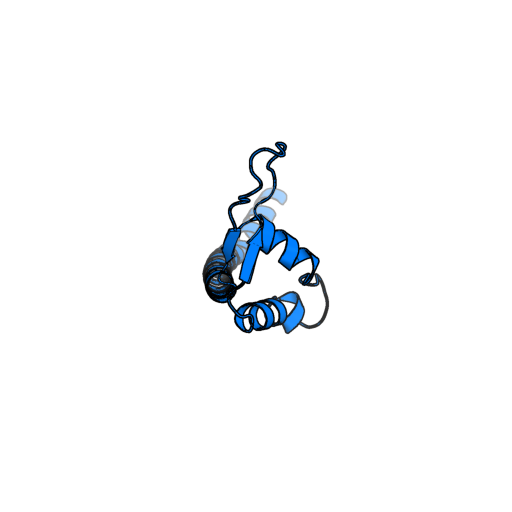5 23.559 1.00 97.50 88 GLU A N 1
ATOM 718 C CA . GLU A 1 88 ? -9.660 -0.638 23.853 1.00 97.50 88 GLU A CA 1
ATOM 719 C C . GLU A 1 88 ? -10.807 0.329 24.171 1.00 97.50 88 GLU A C 1
ATOM 721 O O . GLU A 1 88 ? -10.761 1.027 25.184 1.00 97.50 88 GLU A O 1
ATOM 726 N N . ASN A 1 89 ? -11.889 0.302 23.385 1.00 97.19 89 ASN A N 1
ATOM 727 C CA . ASN A 1 89 ? -13.093 1.093 23.653 1.00 97.19 89 ASN A CA 1
ATOM 728 C C . ASN A 1 89 ? -13.727 0.737 25.006 1.00 97.19 89 ASN A C 1
ATOM 730 O O . ASN A 1 89 ? -14.158 1.620 25.748 1.00 97.19 89 ASN A O 1
ATOM 734 N N . SER A 1 90 ? -13.766 -0.552 25.354 1.00 96.75 90 SER A N 1
ATOM 735 C CA . SER A 1 90 ? -14.297 -1.011 26.643 1.00 96.75 90 SER A CA 1
ATOM 736 C C . SER A 1 90 ? -13.447 -0.527 27.821 1.00 96.75 90 SER A C 1
ATOM 738 O O . SER A 1 90 ? -13.988 -0.112 28.849 1.00 96.75 90 SER A O 1
ATOM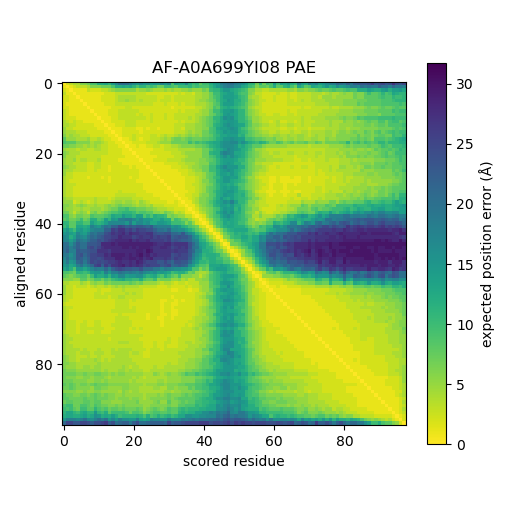 740 N N . LEU A 1 91 ? -12.119 -0.556 27.675 1.00 97.06 91 LEU A N 1
ATOM 741 C CA . LEU A 1 91 ? -11.192 -0.036 28.677 1.00 97.06 91 LEU A CA 1
ATOM 742 C C . LEU A 1 91 ? -11.376 1.474 28.860 1.00 97.06 91 LEU A C 1
ATOM 744 O O . LEU A 1 91 ? -11.547 1.924 29.992 1.00 97.06 91 LEU A O 1
ATOM 748 N N . LEU A 1 92 ? -11.435 2.222 27.756 1.00 97.31 92 LEU A N 1
ATOM 749 C CA . LEU A 1 92 ? -11.644 3.669 27.755 1.00 97.31 92 LEU A CA 1
ATOM 750 C C . LEU A 1 92 ? -12.945 4.059 28.472 1.00 97.31 92 LEU A C 1
ATOM 752 O O . LEU A 1 92 ? -12.953 4.966 29.306 1.00 97.31 92 LEU A O 1
ATOM 756 N N . LEU A 1 93 ? -14.046 3.350 28.194 1.00 96.94 93 LEU A N 1
ATOM 757 C CA . LEU A 1 93 ? -15.328 3.574 28.871 1.00 96.94 93 LEU A CA 1
ATOM 758 C C . LEU A 1 93 ? -15.221 3.350 30.380 1.00 96.94 93 LEU A C 1
ATOM 760 O O . LEU A 1 93 ? -15.727 4.159 31.157 1.00 96.94 93 LEU A O 1
ATOM 764 N N . ARG A 1 94 ? -14.547 2.275 30.803 1.00 95.50 94 ARG A N 1
ATOM 765 C CA . ARG A 1 94 ? -14.350 1.979 32.226 1.00 95.50 94 ARG A CA 1
ATOM 766 C C . ARG A 1 94 ? -13.520 3.059 32.915 1.00 95.50 94 ARG A C 1
ATOM 768 O O . ARG A 1 94 ? -13.873 3.470 34.009 1.00 95.50 94 ARG A O 1
ATOM 775 N N . GLU A 1 95 ? -12.440 3.515 32.288 1.00 95.56 95 GLU A N 1
ATOM 776 C CA . GLU A 1 95 ? -11.556 4.546 32.848 1.00 95.56 95 GLU A CA 1
ATOM 777 C C . GLU A 1 95 ? -12.229 5.920 32.963 1.00 95.56 95 GLU A C 1
ATOM 779 O O . GLU A 1 95 ? -11.891 6.681 33.861 1.00 95.56 95 GLU A O 1
ATOM 784 N N . THR A 1 96 ? -13.194 6.228 32.093 1.00 93.06 96 THR A N 1
ATOM 785 C CA . THR A 1 96 ? -13.853 7.548 32.055 1.00 93.06 96 THR A CA 1
ATOM 786 C C . THR A 1 96 ? -15.061 7.656 32.997 1.00 93.06 96 THR A C 1
ATOM 788 O O . THR A 1 96 ? -15.489 8.758 33.330 1.00 93.06 96 THR A O 1
ATOM 791 N N . LEU A 1 97 ? -15.655 6.529 33.404 1.00 84.62 97 LEU A N 1
ATOM 792 C CA . LEU A 1 97 ? -16.859 6.485 34.251 1.00 84.62 97 LEU A CA 1
ATOM 793 C C . LEU A 1 97 ? -16.558 6.361 35.761 1.00 84.62 97 LEU A C 1
ATOM 795 O O . LEU A 1 97 ? -17.491 6.196 36.552 1.00 84.62 97 LEU A O 1
ATOM 799 N N . HIS A 1 98 ? -15.286 6.440 36.156 1.00 55.28 98 HIS A N 1
ATOM 800 C CA . HIS A 1 98 ? -14.814 6.495 37.546 1.00 55.28 98 HIS A CA 1
ATOM 801 C C . HIS A 1 98 ? -14.308 7.895 37.902 1.00 55.28 98 HIS A C 1
ATOM 803 O O . HIS A 1 98 ? -14.439 8.256 39.094 1.00 55.28 98 HIS A O 1
#

Solvent-accessible surface area (backbone atoms only — not comparable to full-atom values): 5848 Å² total; per-residue (Å²): 107,72,68,52,54,56,52,49,42,70,78,56,64,70,46,94,69,78,58,65,56,44,46,74,33,49,56,56,41,55,54,36,47,70,45,68,77,42,77,39,78,62,80,88,73,99,46,93,85,56,81,75,57,61,63,42,83,40,53,40,40,62,52,36,51,52,51,53,54,50,52,54,53,51,50,52,55,50,54,57,56,59,66,46,49,67,59,52,53,51,49,52,53,58,69,72,76,110